Protein AF-A0A7C5SX81-F1 (afdb_monomer)

Mean predicted aligned error: 8.46 Å

Radius of gyration: 19.84 Å; Cα contacts (8 Å, |Δi|>4): 162; chains: 1; bounding box: 41×26×56 Å

Sequence (104 aa):
MGLVLCEICERKEAKYTCKFCGRNVCSAHISNGICSICELTLCERCRKYHAVGYCKICGRILCEDCLIQVSLVEYVCVDCHTKYFSKEEKLRALFPKSFKKFSK

pLDDT: mean 86.42, std 18.93, range [36.5, 98.31]

Structure (mmCIF, N/CA/C/O backbone):
data_AF-A0A7C5SX81-F1
#
_entry.id   AF-A0A7C5SX81-F1
#
loop_
_atom_site.group_PDB
_atom_site.id
_atom_site.type_symbol
_atom_site.label_atom_id
_atom_site.label_alt_id
_atom_site.label_comp_id
_atom_site.label_asym_id
_atom_site.label_entity_id
_atom_site.label_seq_id
_atom_site.pdbx_PDB_ins_code
_atom_site.Cartn_x
_atom_site.Cartn_y
_atom_site.Cartn_z
_atom_site.occupancy
_atom_site.B_iso_or_equiv
_atom_site.auth_seq_id
_atom_site.auth_comp_id
_atom_site.auth_asym_id
_atom_site.auth_atom_id
_atom_site.pdbx_PDB_model_num
ATOM 1 N N . MET A 1 1 ? 16.240 -12.331 -30.071 1.00 49.66 1 MET A N 1
ATOM 2 C CA . MET A 1 1 ? 15.559 -12.199 -28.764 1.00 49.66 1 MET A CA 1
ATOM 3 C C . MET A 1 1 ? 14.895 -10.836 -28.733 1.00 49.66 1 MET A C 1
ATOM 5 O O . MET A 1 1 ? 15.551 -9.867 -29.091 1.00 49.66 1 MET A O 1
ATOM 9 N N . GLY A 1 2 ? 13.595 -10.782 -28.435 1.00 75.06 2 GLY A N 1
ATOM 10 C CA . GLY A 1 2 ? 12.845 -9.526 -28.376 1.00 75.06 2 GLY A CA 1
ATOM 11 C C . GLY A 1 2 ? 13.244 -8.701 -27.155 1.00 75.06 2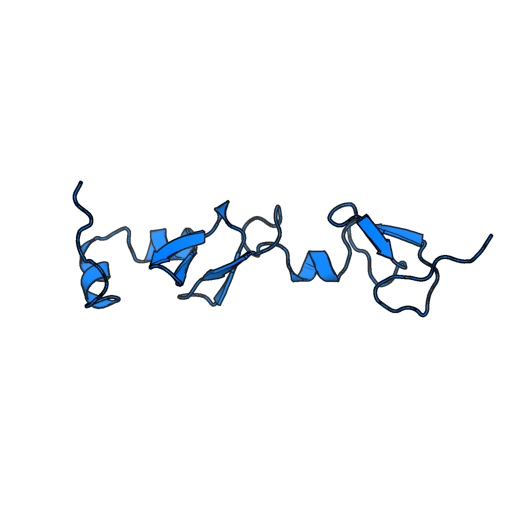 GLY A C 1
ATOM 12 O O . GLY A 1 2 ? 13.579 -9.254 -26.110 1.00 75.06 2 GLY A O 1
ATOM 13 N N . LEU A 1 3 ? 13.231 -7.385 -27.313 1.00 81.56 3 LEU A N 1
ATOM 14 C CA . LEU A 1 3 ? 13.575 -6.425 -26.272 1.00 81.56 3 LEU A CA 1
ATOM 15 C C . LEU A 1 3 ? 12.390 -6.317 -25.295 1.00 81.56 3 LEU A C 1
ATOM 17 O O . LEU A 1 3 ? 11.275 -6.020 -25.723 1.00 81.56 3 LEU A O 1
ATOM 21 N N . VAL A 1 4 ? 12.599 -6.599 -24.004 1.00 93.94 4 VAL A N 1
ATOM 22 C CA . VAL A 1 4 ? 11.532 -6.497 -22.991 1.00 93.94 4 VAL A CA 1
ATOM 23 C C . VAL A 1 4 ? 11.347 -5.027 -22.629 1.00 93.94 4 VAL A C 1
ATOM 25 O O . VAL A 1 4 ? 12.281 -4.359 -22.182 1.00 93.94 4 VAL A O 1
ATOM 28 N N . LEU A 1 5 ? 10.142 -4.504 -22.837 1.00 97.62 5 LEU A N 1
ATOM 29 C CA . LEU A 1 5 ? 9.807 -3.126 -22.492 1.00 97.62 5 LEU A CA 1
ATOM 30 C C . LEU A 1 5 ? 9.428 -3.002 -21.016 1.00 97.62 5 LEU A C 1
ATOM 32 O O . LEU A 1 5 ? 8.946 -3.938 -20.385 1.00 97.62 5 LEU A O 1
ATOM 36 N N . CYS A 1 6 ? 9.646 -1.814 -20.461 1.00 98.12 6 CYS A N 1
ATOM 37 C CA . CYS A 1 6 ? 9.221 -1.468 -19.114 1.00 98.12 6 CYS A CA 1
ATOM 38 C C . CYS A 1 6 ? 7.697 -1.556 -18.986 1.00 98.12 6 CYS A C 1
ATOM 40 O O . CYS A 1 6 ? 6.985 -0.799 -19.636 1.00 98.12 6 CYS A O 1
ATOM 42 N N . GLU A 1 7 ? 7.216 -2.358 -18.042 1.00 98.06 7 GLU A N 1
ATOM 43 C CA . GLU A 1 7 ? 5.787 -2.604 -17.784 1.00 98.06 7 GLU A CA 1
ATOM 44 C C . GLU A 1 7 ? 5.042 -1.408 -17.156 1.00 98.06 7 GLU A C 1
ATOM 46 O O . GLU A 1 7 ? 3.862 -1.506 -16.843 1.00 98.06 7 GLU A O 1
ATOM 51 N N . ILE A 1 8 ? 5.728 -0.285 -16.910 1.00 97.56 8 ILE A N 1
ATOM 52 C CA . ILE A 1 8 ? 5.119 0.944 -16.369 1.00 97.56 8 ILE A CA 1
ATOM 53 C C . ILE A 1 8 ? 4.947 2.007 -17.452 1.00 97.56 8 ILE A C 1
ATOM 55 O O . ILE A 1 8 ? 3.950 2.719 -17.452 1.00 97.56 8 ILE A O 1
ATOM 59 N N . CYS A 1 9 ? 5.922 2.167 -18.351 1.00 97.50 9 CYS A N 1
ATOM 60 C CA . CYS A 1 9 ? 5.859 3.219 -19.366 1.00 97.50 9 CYS A CA 1
ATOM 61 C C . CYS A 1 9 ? 5.817 2.727 -20.800 1.00 97.50 9 CYS A C 1
ATOM 63 O O . CYS A 1 9 ? 5.664 3.573 -21.674 1.00 97.50 9 CYS A O 1
ATOM 65 N N . GLU A 1 10 ? 6.051 1.434 -21.038 1.00 96.56 10 GLU A N 1
ATOM 66 C CA . GLU A 1 10 ? 5.959 0.763 -22.342 1.00 96.56 10 GLU A CA 1
ATOM 67 C C . GLU A 1 10 ? 6.803 1.409 -23.458 1.00 96.56 10 GLU A C 1
ATOM 69 O O . GLU A 1 10 ? 6.605 1.162 -24.640 1.00 96.56 10 GLU A O 1
ATOM 74 N N . ARG A 1 11 ? 7.774 2.255 -23.087 1.00 96.12 11 ARG A N 1
ATOM 75 C CA . ARG A 1 11 ? 8.583 3.056 -24.023 1.00 96.12 11 ARG A CA 1
ATOM 76 C C . ARG A 1 11 ? 10.073 2.760 -23.962 1.00 96.12 11 ARG A C 1
ATOM 78 O O . ARG A 1 11 ? 10.772 2.900 -24.956 1.00 96.12 11 ARG A O 1
ATOM 85 N N . LYS A 1 12 ? 10.581 2.430 -22.776 1.00 96.94 12 LYS A N 1
ATOM 86 C CA . LYS A 1 12 ? 12.009 2.191 -22.527 1.00 96.94 12 LYS A CA 1
ATOM 87 C C . LYS A 1 12 ? 12.237 0.714 -22.248 1.00 96.94 12 LYS A C 1
ATOM 89 O O . LYS A 1 12 ? 11.370 0.070 -21.663 1.00 96.94 12 LYS A O 1
ATOM 94 N N . GLU A 1 13 ? 13.422 0.224 -22.586 1.00 97.31 13 GLU A N 1
ATOM 95 C CA . GLU A 1 13 ? 13.891 -1.110 -22.204 1.00 97.31 13 GLU A CA 1
ATOM 96 C C . GLU A 1 13 ? 13.800 -1.329 -20.687 1.00 97.31 13 GLU A C 1
A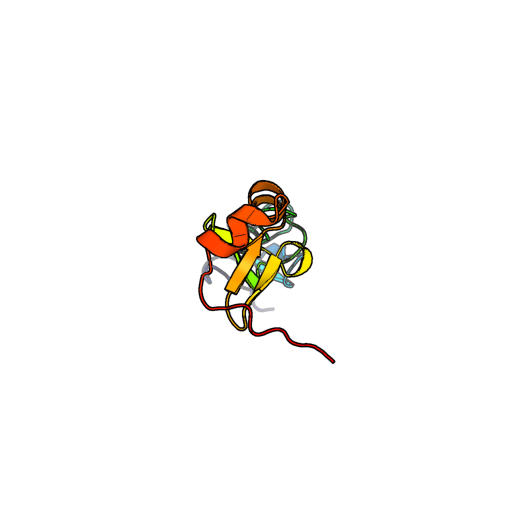TOM 98 O O . GLU A 1 13 ? 14.197 -0.462 -19.894 1.00 97.31 13 GLU A O 1
ATOM 103 N N . ALA A 1 14 ? 13.286 -2.489 -20.282 1.00 97.62 14 ALA A N 1
ATOM 104 C CA . ALA A 1 14 ? 13.339 -2.939 -18.904 1.00 97.62 14 ALA A CA 1
ATOM 105 C C . ALA A 1 14 ? 14.756 -3.412 -18.563 1.00 97.62 14 ALA A C 1
ATOM 107 O O . ALA A 1 14 ? 15.310 -4.284 -19.222 1.00 97.62 14 ALA A O 1
ATOM 108 N N . LYS A 1 15 ? 15.336 -2.833 -17.510 1.00 97.31 15 LYS A N 1
ATOM 109 C CA . LYS A 1 15 ? 16.703 -3.138 -17.052 1.00 97.31 15 LYS A CA 1
ATOM 110 C C . LYS A 1 15 ? 16.741 -3.763 -15.660 1.00 97.31 15 LYS A C 1
ATOM 112 O O . LYS A 1 15 ? 17.788 -4.232 -15.231 1.00 97.31 15 LYS A O 1
ATOM 117 N N . TYR A 1 16 ? 15.618 -3.730 -14.945 1.00 97.81 16 TYR A N 1
ATOM 118 C CA . TYR A 1 16 ? 15.513 -4.156 -13.556 1.00 97.81 16 TYR A CA 1
ATOM 119 C C . TYR A 1 16 ? 14.208 -4.904 -13.324 1.00 97.81 16 TYR A C 1
ATOM 121 O O . TYR A 1 16 ? 13.203 -4.625 -13.976 1.00 97.81 16 TYR A O 1
ATOM 129 N N . THR A 1 17 ? 14.209 -5.774 -12.321 1.00 98.19 17 THR A N 1
ATOM 130 C CA . THR A 1 17 ? 13.016 -6.465 -11.831 1.00 98.19 17 THR A CA 1
ATOM 131 C C . THR A 1 17 ? 12.710 -5.988 -10.414 1.00 98.19 17 THR A C 1
ATOM 133 O O . THR A 1 17 ? 13.592 -5.942 -9.556 1.00 98.19 17 THR A O 1
ATOM 136 N N . CYS A 1 18 ? 11.464 -5.594 -10.157 1.00 98.06 18 CYS A N 1
ATOM 137 C CA . CYS A 1 18 ? 11.029 -5.151 -8.837 1.00 98.06 18 CYS A CA 1
ATOM 138 C C . CYS A 1 18 ? 11.063 -6.317 -7.844 1.00 98.06 18 CYS A C 1
ATOM 140 O O . CYS A 1 18 ? 10.353 -7.303 -8.028 1.00 98.06 18 CYS A O 1
ATOM 142 N N . LYS A 1 19 ? 11.796 -6.168 -6.737 1.00 96.25 19 LYS A N 1
ATOM 143 C CA . LYS A 1 19 ? 11.900 -7.205 -5.696 1.00 96.25 19 LYS A CA 1
ATOM 144 C C . LYS A 1 19 ? 10.595 -7.453 -4.929 1.00 96.25 19 LYS A C 1
ATOM 146 O O . LYS A 1 19 ? 10.502 -8.419 -4.187 1.00 96.25 19 LYS A O 1
ATOM 151 N N . PHE A 1 20 ? 9.619 -6.552 -5.070 1.00 94.69 20 PHE A N 1
ATOM 152 C CA . PHE A 1 20 ? 8.357 -6.595 -4.335 1.00 94.69 20 PHE A CA 1
ATOM 153 C C . PHE A 1 20 ? 7.222 -7.249 -5.136 1.00 94.69 20 PHE A C 1
ATOM 155 O O . PHE A 1 20 ? 6.488 -8.071 -4.603 1.00 94.69 20 PHE A O 1
ATOM 162 N N . CYS A 1 21 ? 7.060 -6.884 -6.414 1.00 96.12 21 CYS A N 1
ATOM 163 C CA . CYS A 1 21 ? 5.970 -7.391 -7.262 1.00 96.12 21 CYS A CA 1
ATOM 164 C C . CYS A 1 21 ? 6.431 -8.149 -8.512 1.00 96.12 21 CYS A C 1
ATOM 166 O O . CYS A 1 21 ? 5.586 -8.610 -9.269 1.00 96.12 21 CYS A O 1
ATOM 168 N N . GLY A 1 22 ? 7.737 -8.230 -8.777 1.00 97.06 22 GLY A N 1
ATOM 169 C CA . GLY A 1 22 ? 8.277 -8.933 -9.941 1.00 97.06 22 GLY A CA 1
ATOM 170 C C . GLY A 1 22 ? 8.200 -8.176 -11.270 1.00 97.06 22 GLY A C 1
ATOM 171 O O . GLY A 1 22 ? 8.658 -8.707 -12.274 1.00 97.06 22 GLY A O 1
ATOM 172 N N . ARG A 1 23 ? 7.670 -6.943 -11.305 1.00 97.25 23 ARG A N 1
ATOM 173 C CA . ARG A 1 23 ? 7.570 -6.168 -12.555 1.00 97.25 23 ARG A CA 1
ATOM 174 C C . ARG A 1 23 ? 8.926 -5.869 -13.194 1.00 97.25 23 ARG A C 1
ATOM 176 O O . ARG A 1 23 ? 9.854 -5.469 -12.485 1.00 97.25 23 ARG A O 1
ATOM 183 N N . ASN A 1 24 ? 8.998 -5.940 -14.520 1.00 98.12 24 ASN A N 1
ATOM 184 C CA . ASN A 1 24 ? 10.161 -5.541 -15.315 1.00 98.12 24 ASN A CA 1
ATOM 185 C C . ASN A 1 24 ? 10.092 -4.046 -15.652 1.00 98.12 24 ASN A C 1
ATOM 187 O O . ASN A 1 24 ? 9.163 -3.570 -16.304 1.00 98.12 24 ASN A O 1
ATOM 191 N N . VAL A 1 25 ? 11.073 -3.267 -15.198 1.00 98.19 25 VAL A N 1
ATOM 192 C CA . VAL A 1 25 ? 11.025 -1.801 -15.249 1.00 98.19 25 VAL A CA 1
ATOM 193 C C . VAL A 1 25 ? 12.328 -1.174 -15.743 1.00 98.19 25 VAL A C 1
ATOM 195 O O . VAL A 1 25 ? 13.421 -1.725 -15.603 1.00 98.19 25 VAL A O 1
ATOM 198 N N . CYS A 1 26 ? 12.216 0.009 -16.349 1.00 98.00 26 CYS A N 1
ATOM 199 C CA . CYS A 1 26 ? 1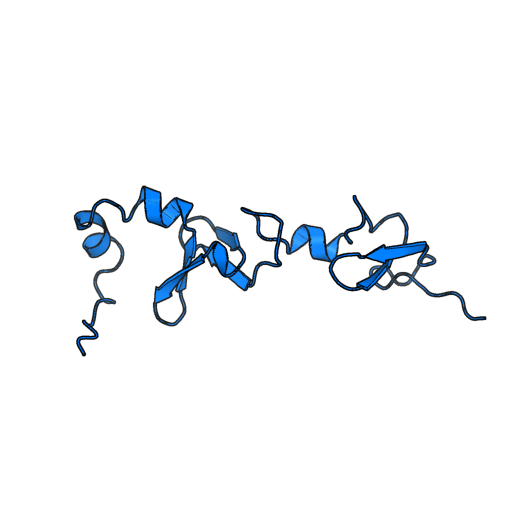3.372 0.823 -16.718 1.00 98.00 26 CYS A CA 1
ATOM 200 C C . CYS A 1 26 ? 13.928 1.581 -15.501 1.00 98.00 26 CYS A C 1
ATOM 202 O O . CYS A 1 26 ? 13.260 1.713 -14.474 1.00 98.00 26 CYS A O 1
ATOM 204 N N . SER A 1 27 ? 15.131 2.146 -15.640 1.00 97.44 27 SER A N 1
ATOM 205 C CA . SER A 1 27 ? 15.826 2.897 -14.577 1.00 97.44 27 SER A CA 1
ATOM 206 C C . SER A 1 27 ? 15.029 4.067 -13.991 1.00 97.44 27 SER A C 1
ATOM 208 O O . SER A 1 27 ? 15.263 4.447 -12.854 1.00 97.44 27 SER A O 1
ATOM 210 N N . ALA A 1 28 ? 14.086 4.638 -14.745 1.00 97.88 28 ALA A N 1
ATOM 211 C CA . ALA A 1 28 ? 13.275 5.764 -14.285 1.00 97.88 28 ALA A CA 1
ATOM 212 C C . ALA A 1 28 ? 12.149 5.363 -13.315 1.00 97.88 28 ALA A C 1
ATOM 214 O O . ALA A 1 28 ? 11.623 6.223 -12.618 1.00 97.88 28 ALA A O 1
ATOM 215 N N . HIS A 1 29 ? 11.759 4.084 -13.276 1.00 98.31 29 HIS A N 1
ATOM 216 C CA . HIS A 1 29 ? 10.640 3.605 -12.456 1.00 98.31 29 HIS A CA 1
ATOM 217 C C . HIS A 1 29 ? 11.073 2.624 -11.367 1.00 98.31 29 HIS A C 1
ATOM 219 O O . HIS A 1 29 ? 10.242 1.864 -10.872 1.00 98.31 29 HIS A O 1
ATOM 225 N N . ILE A 1 30 ? 12.355 2.621 -10.999 1.00 97.88 30 ILE A N 1
ATOM 226 C CA . ILE A 1 30 ? 12.894 1.800 -9.917 1.00 97.88 30 ILE A CA 1
ATOM 227 C C . ILE A 1 30 ? 13.645 2.688 -8.923 1.00 97.88 30 ILE A C 1
ATOM 229 O O . ILE A 1 30 ? 14.414 3.561 -9.312 1.00 97.88 30 ILE A O 1
ATOM 233 N N . SER A 1 31 ? 13.433 2.448 -7.634 1.00 96.75 31 SER A N 1
ATOM 234 C CA . SER A 1 31 ? 14.200 3.049 -6.545 1.00 96.75 31 SER A CA 1
ATOM 235 C C . SER A 1 31 ? 14.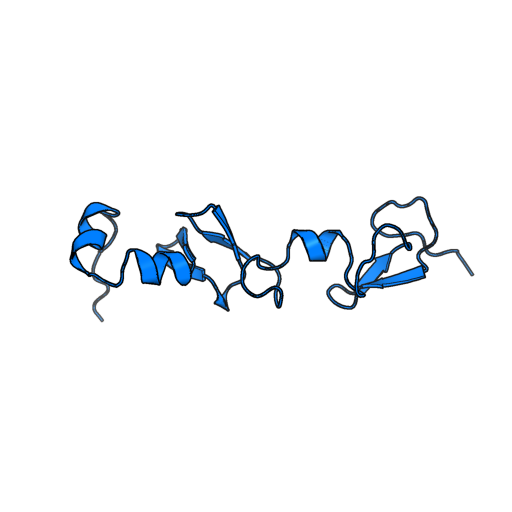413 1.998 -5.462 1.00 96.75 31 SER A C 1
ATOM 237 O O . SER A 1 31 ? 13.481 1.290 -5.094 1.00 96.75 31 SER A O 1
ATOM 239 N N . ASN A 1 32 ? 15.649 1.822 -4.986 1.00 94.75 32 ASN A N 1
ATOM 240 C CA . ASN A 1 32 ? 15.994 0.830 -3.952 1.00 94.75 32 ASN A CA 1
ATOM 241 C C . ASN A 1 32 ? 15.506 -0.612 -4.248 1.00 94.75 32 ASN A C 1
ATOM 243 O O . ASN A 1 32 ? 15.179 -1.389 -3.340 1.00 94.75 32 ASN A O 1
ATOM 247 N N . GLY A 1 33 ? 15.451 -0.981 -5.533 1.00 95.62 33 GLY A N 1
ATOM 248 C CA . GLY A 1 33 ? 14.966 -2.283 -6.008 1.00 95.62 33 GLY A CA 1
ATOM 249 C C . GLY A 1 33 ? 13.442 -2.458 -5.970 1.00 95.62 33 GLY A C 1
ATOM 250 O O . GLY A 1 33 ? 12.957 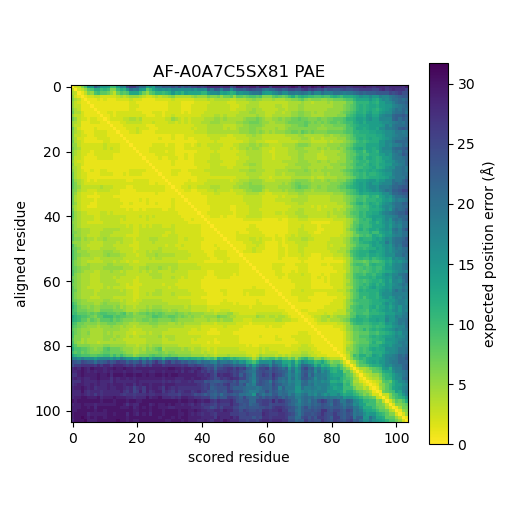-3.567 -6.182 1.00 95.62 33 GLY A O 1
ATOM 251 N N . ILE A 1 34 ? 12.682 -1.392 -5.712 1.00 97.44 34 ILE A N 1
ATOM 252 C CA . ILE A 1 34 ? 11.217 -1.372 -5.695 1.00 97.44 34 ILE A CA 1
ATOM 253 C C . ILE A 1 34 ? 10.728 -0.454 -6.819 1.00 97.44 34 ILE A C 1
ATOM 255 O O . ILE A 1 34 ? 11.307 0.602 -7.075 1.00 97.44 34 ILE A O 1
ATOM 259 N N . CYS A 1 35 ? 9.691 -0.872 -7.545 1.00 98.19 35 CYS A N 1
ATOM 260 C CA . CYS A 1 35 ? 9.139 -0.049 -8.613 1.00 98.19 35 CYS A CA 1
ATOM 261 C C . CYS A 1 35 ? 8.293 1.104 -8.065 1.00 98.19 35 CYS A C 1
ATOM 263 O O . CYS A 1 35 ? 7.719 1.000 -6.981 1.00 98.19 35 CYS A O 1
ATOM 265 N N . SER A 1 36 ? 8.155 2.175 -8.848 1.00 97.81 36 SER A N 1
ATOM 266 C CA . SER A 1 36 ? 7.391 3.367 -8.454 1.00 97.81 36 SER A CA 1
ATOM 267 C C . SER A 1 36 ? 5.943 3.061 -8.043 1.00 97.81 36 SER A C 1
ATOM 269 O O . SER A 1 36 ? 5.418 3.711 -7.148 1.00 97.81 36 SER A O 1
ATOM 271 N N . ILE A 1 37 ? 5.304 2.044 -8.632 1.00 97.38 37 ILE A N 1
ATOM 272 C CA . ILE A 1 37 ? 3.940 1.628 -8.262 1.00 97.38 37 ILE A CA 1
ATOM 273 C C . ILE A 1 37 ? 3.894 0.995 -6.867 1.00 97.38 37 ILE A C 1
ATOM 275 O O . ILE A 1 37 ? 3.036 1.347 -6.059 1.00 97.38 37 ILE A O 1
ATOM 279 N N . CYS A 1 38 ? 4.817 0.078 -6.563 1.00 97.06 38 CYS A N 1
ATOM 280 C CA . CYS A 1 38 ? 4.917 -0.503 -5.223 1.00 97.06 38 CYS A CA 1
ATOM 281 C C . CYS A 1 38 ? 5.237 0.586 -4.196 1.00 97.06 38 CYS A C 1
ATOM 283 O O . CYS A 1 38 ? 4.556 0.684 -3.187 1.00 97.06 38 CYS A O 1
ATOM 285 N N . GLU A 1 39 ? 6.198 1.464 -4.486 1.00 96.38 39 GLU A N 1
ATOM 286 C CA . GLU A 1 39 ? 6.564 2.589 -3.616 1.00 96.38 39 GLU A CA 1
ATOM 287 C C . GLU A 1 39 ? 5.363 3.454 -3.195 1.00 96.38 39 GLU A C 1
ATOM 289 O O . GLU A 1 39 ? 5.264 3.822 -2.022 1.00 96.38 39 GLU A O 1
ATOM 294 N N . LEU A 1 40 ? 4.439 3.728 -4.125 1.00 95.06 40 LEU A N 1
ATOM 295 C CA . LEU A 1 40 ? 3.217 4.508 -3.889 1.00 95.06 40 LEU A CA 1
ATOM 296 C C . LEU A 1 40 ? 2.125 3.749 -3.126 1.00 95.06 40 LEU A C 1
ATOM 298 O O . LEU A 1 40 ? 1.232 4.372 -2.564 1.00 95.06 40 LEU A O 1
ATOM 302 N N . THR A 1 41 ? 2.163 2.418 -3.134 1.00 96.06 41 THR A N 1
ATOM 303 C CA . THR A 1 41 ? 1.114 1.563 -2.554 1.00 96.06 41 THR A CA 1
ATOM 304 C C . THR A 1 41 ? 1.562 0.848 -1.283 1.00 96.06 41 THR A C 1
ATOM 306 O O . THR A 1 41 ? 0.766 0.151 -0.659 1.00 96.06 41 THR A O 1
ATOM 309 N N . LEU A 1 42 ? 2.821 1.005 -0.867 1.00 96.56 42 LEU A N 1
ATOM 310 C CA . LEU A 1 42 ? 3.320 0.493 0.405 1.00 96.56 42 LEU A CA 1
ATOM 311 C C . LEU A 1 42 ? 2.618 1.169 1.587 1.00 96.56 42 LEU A C 1
ATOM 313 O O . LEU A 1 42 ? 2.373 2.372 1.585 1.00 96.56 42 LEU A O 1
ATOM 317 N N . CYS A 1 43 ? 2.385 0.389 2.642 1.00 97.88 43 CYS A N 1
ATOM 318 C CA . CYS A 1 43 ? 1.888 0.866 3.925 1.00 97.88 43 CYS A CA 1
ATOM 319 C C . CYS A 1 43 ? 2.697 2.074 4.404 1.00 97.88 43 CYS A C 1
ATOM 321 O O . CYS A 1 43 ? 3.901 1.961 4.656 1.00 97.88 43 CYS A O 1
ATOM 323 N N . GLU A 1 44 ? 2.024 3.207 4.600 1.00 97.69 44 GLU A N 1
ATOM 324 C CA . GLU A 1 44 ? 2.667 4.463 5.000 1.00 97.69 44 GLU A CA 1
ATOM 325 C C . GLU A 1 44 ? 3.304 4.394 6.395 1.00 97.69 44 GLU A C 1
ATOM 327 O O . GLU A 1 44 ? 4.147 5.218 6.735 1.00 97.69 44 GLU A O 1
ATOM 332 N N . ARG A 1 45 ? 2.917 3.406 7.214 1.00 97.00 45 ARG A N 1
ATOM 333 C CA . ARG A 1 45 ? 3.457 3.213 8.565 1.00 97.00 45 ARG A CA 1
ATOM 334 C C . ARG A 1 45 ? 4.677 2.299 8.594 1.00 97.00 45 ARG A C 1
ATOM 336 O O . ARG A 1 45 ? 5.696 2.675 9.159 1.00 97.00 45 ARG A O 1
ATOM 343 N N . CYS A 1 46 ? 4.572 1.082 8.060 1.00 97.00 46 CYS A N 1
ATOM 344 C CA . CYS A 1 46 ? 5.632 0.078 8.209 1.00 97.00 46 CYS A CA 1
ATOM 345 C C . CYS A 1 46 ? 6.498 -0.099 6.962 1.00 97.00 46 CYS A C 1
ATOM 347 O O . CYS A 1 46 ? 7.594 -0.636 7.082 1.00 97.00 46 CYS A O 1
ATOM 349 N N . ARG A 1 47 ? 6.014 0.305 5.777 1.00 95.00 47 ARG A N 1
ATOM 350 C CA . ARG A 1 47 ? 6.696 0.147 4.480 1.00 95.00 47 ARG A CA 1
ATOM 351 C C . ARG A 1 47 ? 7.079 -1.304 4.119 1.00 95.00 47 ARG A C 1
ATOM 353 O O . ARG A 1 47 ? 7.845 -1.511 3.185 1.00 95.00 47 ARG A O 1
ATOM 360 N N . LYS A 1 48 ? 6.543 -2.307 4.833 1.00 94.81 48 LYS A N 1
ATOM 361 C CA . LYS A 1 48 ? 6.827 -3.745 4.632 1.00 94.81 48 LYS A CA 1
ATOM 362 C C . LYS A 1 48 ? 5.853 -4.439 3.681 1.00 94.81 48 LYS A C 1
ATOM 364 O O . LYS A 1 48 ? 6.255 -5.346 2.966 1.00 94.81 48 LYS A O 1
ATOM 369 N N . TYR A 1 49 ? 4.591 -4.017 3.680 1.00 96.50 49 TYR A N 1
ATOM 370 C CA . TYR A 1 49 ? 3.504 -4.631 2.912 1.00 96.50 49 TYR A CA 1
ATOM 371 C C . TYR A 1 49 ? 2.756 -3.578 2.096 1.00 96.50 49 TYR A C 1
ATOM 373 O O . TYR A 1 49 ? 2.784 -2.397 2.454 1.00 96.50 49 TYR A O 1
ATOM 381 N N . HIS A 1 50 ? 2.059 -3.994 1.035 1.00 96.25 50 HIS A N 1
ATOM 382 C CA . HIS A 1 50 ? 1.107 -3.116 0.354 1.00 96.25 50 HIS A CA 1
ATOM 383 C C . HIS A 1 50 ? -0.042 -2.735 1.292 1.00 96.25 50 HIS A C 1
ATOM 385 O O . HIS A 1 50 ? -0.436 -3.499 2.177 1.00 96.25 50 HIS A O 1
ATOM 391 N N . ALA A 1 51 ? -0.572 -1.536 1.096 1.00 97.50 51 ALA A N 1
ATOM 392 C CA . ALA A 1 51 ? -1.781 -1.105 1.753 1.00 97.50 51 ALA A CA 1
ATOM 393 C C . ALA A 1 51 ? -2.999 -1.862 1.208 1.00 97.50 51 ALA A C 1
ATOM 395 O O . ALA A 1 51 ? -3.111 -2.095 0.007 1.00 97.50 51 ALA A O 1
ATOM 396 N N . VAL A 1 52 ? -3.913 -2.219 2.109 1.00 96.69 52 VAL A N 1
ATOM 397 C CA . VAL A 1 52 ? -5.176 -2.916 1.798 1.00 96.69 52 VAL A CA 1
ATOM 398 C C . VAL A 1 52 ? -6.401 -2.060 2.120 1.00 96.69 52 VAL A C 1
ATOM 400 O O . VAL A 1 52 ? -7.507 -2.360 1.686 1.00 96.69 52 VAL A O 1
ATOM 403 N N . GLY A 1 53 ? -6.207 -0.971 2.864 1.00 96.38 53 GLY A N 1
ATOM 404 C CA . GLY A 1 53 ? -7.254 -0.030 3.231 1.00 96.38 53 GLY A CA 1
ATOM 405 C C . GLY A 1 53 ? -6.667 1.276 3.749 1.00 96.38 53 GLY A C 1
ATOM 406 O O . GLY A 1 53 ? -5.453 1.491 3.714 1.00 96.38 53 GLY A O 1
ATOM 407 N N . TYR A 1 54 ? -7.536 2.147 4.252 1.00 97.81 54 TYR A N 1
ATOM 408 C CA . TYR A 1 54 ? -7.156 3.445 4.796 1.00 97.81 54 TYR A CA 1
ATOM 409 C C . TYR A 1 54 ? -7.714 3.640 6.205 1.00 97.81 54 TYR A C 1
ATOM 411 O O . TYR A 1 54 ? -8.754 3.096 6.577 1.00 97.81 54 TYR A O 1
ATOM 419 N N . CYS A 1 55 ? -7.021 4.441 7.010 1.00 97.19 55 CYS A N 1
ATOM 420 C CA . CYS A 1 55 ? -7.536 4.850 8.311 1.00 97.19 55 CYS A CA 1
ATOM 421 C C . CYS A 1 55 ? -8.642 5.893 8.133 1.00 97.19 55 CYS A C 1
ATOM 423 O O . CYS A 1 55 ? -8.375 6.990 7.645 1.00 97.19 55 CYS A O 1
ATOM 425 N N . LYS A 1 56 ? -9.853 5.629 8.631 1.00 96.31 56 LYS A N 1
ATOM 426 C CA . LYS A 1 56 ? -10.966 6.591 8.541 1.00 96.31 56 LYS A CA 1
ATOM 427 C C . LYS A 1 56 ? -10.756 7.895 9.326 1.00 96.31 56 LYS A C 1
ATOM 429 O O . LYS A 1 56 ? -11.528 8.831 9.165 1.00 96.31 56 LYS A O 1
ATOM 434 N N . ILE A 1 57 ? -9.745 7.946 10.201 1.00 95.75 57 ILE A N 1
ATOM 435 C CA . ILE A 1 57 ? -9.420 9.125 11.020 1.00 95.75 57 ILE A CA 1
ATOM 436 C C . ILE A 1 57 ? -8.351 9.997 10.352 1.00 95.75 57 ILE A C 1
ATOM 438 O O . ILE A 1 57 ? -8.507 11.210 10.313 1.00 95.75 57 ILE A O 1
ATOM 442 N N . CYS A 1 58 ? -7.252 9.408 9.865 1.00 97.12 58 CYS A N 1
ATOM 443 C CA . CYS A 1 58 ? -6.112 10.171 9.334 1.00 97.12 58 CYS A CA 1
ATOM 444 C C . CYS A 1 58 ? -5.869 10.004 7.830 1.00 97.12 58 CYS A C 1
ATOM 446 O O . CYS A 1 58 ? -4.956 10.632 7.307 1.00 97.12 58 CYS A O 1
ATOM 448 N N . GLY A 1 59 ? -6.631 9.155 7.140 1.00 97.31 59 GLY A N 1
ATOM 449 C CA . GLY A 1 59 ? -6.562 8.973 5.688 1.00 97.31 59 GLY A CA 1
ATOM 450 C C . GLY A 1 59 ? -5.393 8.130 5.168 1.00 97.31 59 GLY A C 1
ATOM 451 O O . GLY A 1 59 ? -5.459 7.695 4.025 1.00 97.31 59 GLY A O 1
ATOM 452 N N . ARG A 1 60 ? -4.363 7.849 5.983 1.00 97.75 60 ARG A N 1
ATOM 453 C CA . ARG A 1 60 ? -3.191 7.056 5.558 1.00 97.75 60 ARG A CA 1
ATOM 454 C C . ARG A 1 60 ? -3.590 5.689 5.007 1.00 97.75 60 ARG A C 1
ATOM 456 O O . ARG A 1 60 ? -4.400 5.003 5.646 1.00 97.75 60 ARG A O 1
ATOM 463 N N . ILE A 1 61 ? -2.955 5.265 3.911 1.00 97.88 61 ILE A N 1
ATOM 464 C CA . ILE A 1 61 ? -3.088 3.901 3.378 1.00 97.88 61 ILE A CA 1
ATOM 465 C C . ILE A 1 61 ? -2.155 2.940 4.123 1.00 97.88 61 ILE A C 1
ATOM 467 O O . ILE A 1 61 ? -0.979 3.222 4.376 1.00 97.88 61 ILE A O 1
ATOM 471 N N . LEU A 1 62 ? -2.690 1.805 4.562 1.00 98.31 62 LEU A N 1
ATOM 472 C CA . LEU A 1 62 ? -2.028 0.933 5.529 1.00 98.31 62 LEU A CA 1
ATOM 473 C C . LEU A 1 62 ? -2.278 -0.542 5.212 1.00 98.31 62 LEU A C 1
ATOM 475 O O . LEU A 1 62 ? -3.293 -0.908 4.619 1.00 98.31 62 LEU A O 1
ATOM 479 N N . CYS A 1 63 ? -1.323 -1.390 5.590 1.00 98.12 63 CYS A N 1
ATOM 480 C CA . CYS A 1 63 ? -1.459 -2.841 5.492 1.00 98.12 63 CYS A CA 1
ATOM 481 C C . CYS A 1 63 ? -2.360 -3.394 6.600 1.00 98.12 63 CYS A C 1
ATOM 483 O O . CYS A 1 63 ? -2.646 -2.701 7.578 1.00 98.12 63 CYS A O 1
ATOM 485 N N . GLU A 1 64 ? -2.721 -4.667 6.470 1.00 96.62 64 GLU A N 1
ATOM 486 C CA . GLU A 1 64 ? -3.547 -5.401 7.431 1.00 96.62 64 GLU A CA 1
ATOM 487 C C . GLU A 1 64 ? -2.983 -5.320 8.860 1.00 96.62 64 GLU A C 1
ATOM 489 O O . GLU A 1 64 ? -3.679 -4.856 9.756 1.00 96.62 64 GLU A O 1
ATOM 494 N N . ASP A 1 65 ? -1.682 -5.569 9.054 1.00 97.56 65 ASP A N 1
ATOM 495 C CA . ASP A 1 65 ? -1.018 -5.485 10.371 1.00 97.56 65 ASP A CA 1
ATOM 496 C C . ASP A 1 65 ? -1.069 -4.100 11.044 1.00 97.56 65 ASP A C 1
ATOM 498 O O . ASP A 1 65 ? -0.808 -3.960 12.240 1.00 97.56 65 ASP A O 1
ATOM 502 N N . CYS A 1 66 ? -1.301 -3.035 10.273 1.00 97.94 66 CYS A N 1
ATOM 503 C CA . CYS A 1 66 ? -1.317 -1.661 10.777 1.00 97.94 66 CYS A CA 1
ATOM 504 C C . CYS A 1 66 ? -2.734 -1.087 10.903 1.00 97.94 66 CYS A C 1
ATOM 506 O O . CYS A 1 66 ? -2.881 0.055 11.363 1.00 97.94 66 CYS A O 1
ATOM 508 N N . LEU A 1 67 ? -3.753 -1.851 10.506 1.00 96.81 67 LEU A N 1
ATOM 509 C CA . LEU A 1 67 ? -5.160 -1.486 10.562 1.00 96.81 67 LEU A CA 1
ATOM 510 C C . LEU A 1 67 ? -5.891 -2.322 11.612 1.00 96.81 67 LEU A C 1
ATOM 512 O O . LEU A 1 67 ? -5.675 -3.515 11.760 1.00 96.81 67 LEU A O 1
ATOM 516 N N . ILE A 1 68 ? -6.803 -1.674 12.324 1.00 95.19 68 ILE A N 1
ATOM 517 C CA . ILE A 1 68 ? -7.764 -2.305 13.221 1.00 95.19 68 ILE A CA 1
ATOM 518 C C . ILE A 1 68 ? -9.134 -2.106 12.591 1.00 95.19 68 ILE A C 1
A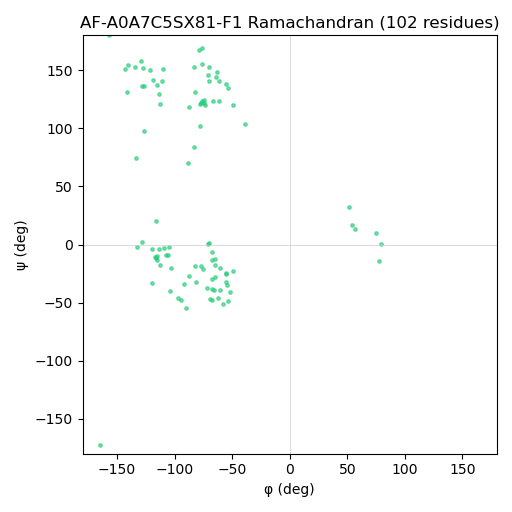TOM 520 O O . ILE A 1 68 ? -9.557 -0.970 12.358 1.00 95.19 68 ILE A O 1
ATOM 524 N N . GLN A 1 69 ? -9.824 -3.204 12.301 1.00 93.25 69 GLN A N 1
ATOM 525 C CA . GLN A 1 69 ? -11.192 -3.156 11.807 1.00 93.25 69 GLN A CA 1
ATOM 526 C C . GLN A 1 69 ? -12.136 -2.773 12.953 1.00 93.25 69 GLN A C 1
ATOM 528 O O . GLN A 1 69 ? -12.202 -3.463 13.967 1.00 93.25 69 GLN A O 1
ATOM 533 N N . VAL A 1 70 ? -12.856 -1.659 12.809 1.00 89.88 70 VAL A N 1
ATOM 534 C CA . VAL A 1 70 ? -13.764 -1.129 13.849 1.00 89.88 70 VAL A CA 1
ATOM 535 C C . VAL A 1 70 ? -15.244 -1.307 13.499 1.00 89.88 70 VAL A C 1
ATOM 537 O O . VAL A 1 70 ? -16.114 -1.063 14.333 1.00 89.88 70 VAL A O 1
ATOM 540 N N . SER A 1 71 ? -15.543 -1.722 12.268 1.00 89.12 71 SER A N 1
ATOM 541 C CA . SER A 1 71 ? -16.874 -2.132 11.810 1.00 89.12 71 SER A CA 1
ATOM 542 C C . SER A 1 71 ? -16.746 -3.050 10.589 1.00 89.12 71 SER A C 1
ATOM 544 O O . SER A 1 71 ? -15.641 -3.307 10.120 1.00 89.12 71 SER A O 1
ATOM 546 N N . LEU A 1 72 ? -17.863 -3.528 10.030 1.00 89.81 72 LEU A N 1
ATOM 547 C CA . LEU A 1 72 ? -17.850 -4.416 8.856 1.00 89.81 72 LEU A CA 1
ATOM 548 C C . LEU A 1 72 ? -17.095 -3.843 7.644 1.00 89.81 72 LEU A C 1
ATOM 550 O O . LEU A 1 72 ? -16.624 -4.619 6.821 1.00 89.81 72 LEU A O 1
ATOM 554 N N . VAL A 1 73 ? -16.968 -2.516 7.536 1.00 91.19 73 VAL A N 1
ATOM 555 C CA . VAL A 1 73 ? -16.373 -1.846 6.364 1.00 91.19 73 VAL A CA 1
ATOM 556 C C . VAL A 1 73 ? -15.344 -0.766 6.710 1.00 91.19 73 VAL A C 1
ATOM 558 O O . VAL A 1 73 ? -14.778 -0.159 5.807 1.00 91.19 73 VAL A O 1
ATOM 561 N N . GLU A 1 74 ? -15.094 -0.485 7.993 1.00 92.50 74 GLU A N 1
ATOM 562 C CA . GLU A 1 74 ? -14.226 0.624 8.396 1.00 92.50 74 GLU A CA 1
ATOM 563 C C . GLU A 1 74 ? -12.998 0.171 9.184 1.00 92.50 74 GLU A C 1
ATOM 565 O O . GLU A 1 74 ? -13.085 -0.652 10.100 1.00 92.50 74 GLU A O 1
ATOM 570 N N . TYR A 1 75 ? -11.875 0.835 8.907 1.00 95.81 75 TYR A N 1
ATOM 571 C CA . TYR A 1 75 ? -10.600 0.612 9.577 1.00 95.81 75 TYR A CA 1
ATOM 572 C C . TYR A 1 75 ? -10.076 1.881 10.255 1.00 95.81 75 TYR A C 1
ATOM 574 O O . TYR A 1 75 ? -10.296 3.011 9.808 1.00 95.81 75 TYR A O 1
ATOM 582 N N . VAL A 1 76 ? -9.337 1.691 11.345 1.00 96.56 76 VAL A N 1
ATOM 583 C CA . VAL A 1 76 ? -8.588 2.730 12.060 1.00 96.56 76 VAL A CA 1
ATOM 584 C C . VAL A 1 76 ? -7.154 2.245 12.236 1.00 96.56 76 VAL A C 1
ATOM 586 O O . VAL A 1 76 ? -6.929 1.093 12.582 1.00 96.56 76 VAL A O 1
ATOM 589 N N . CYS A 1 77 ? -6.161 3.104 12.007 1.00 97.62 77 CYS A N 1
ATOM 590 C CA . CYS A 1 77 ? -4.772 2.715 12.227 1.00 97.62 77 CYS A CA 1
ATOM 591 C C . CYS A 1 77 ? -4.452 2.560 13.711 1.00 97.62 77 CYS A C 1
ATOM 593 O O . CYS A 1 77 ? -5.022 3.256 14.554 1.00 97.62 77 CYS A O 1
ATOM 595 N N . VAL A 1 78 ? -3.477 1.710 14.024 1.00 94.75 78 VAL A N 1
ATOM 596 C CA . VAL A 1 78 ? -3.033 1.473 15.407 1.00 94.75 78 VAL A CA 1
ATOM 597 C C . VAL A 1 78 ? -2.642 2.764 16.143 1.00 94.75 78 VAL A C 1
ATOM 599 O O . VAL A 1 78 ? -2.937 2.904 17.329 1.00 94.75 78 VAL A O 1
ATOM 602 N N . ASP A 1 79 ? -2.065 3.750 15.445 1.00 95.31 79 ASP A N 1
ATOM 603 C CA . ASP A 1 79 ? -1.666 5.033 16.039 1.00 95.31 79 ASP A CA 1
ATOM 604 C C . ASP A 1 79 ? -2.898 5.854 16.474 1.00 95.31 79 ASP A C 1
ATOM 606 O O . ASP A 1 79 ? -2.971 6.348 17.600 1.00 95.31 79 ASP A O 1
ATOM 610 N N . CYS A 1 80 ? -3.902 5.982 15.596 1.00 94.62 80 CYS A N 1
ATOM 611 C CA . CYS A 1 80 ? -5.153 6.680 15.900 1.00 94.62 80 CYS A CA 1
ATOM 612 C C . CYS A 1 80 ? -5.974 5.922 16.944 1.00 94.62 80 CYS A C 1
ATOM 614 O O . CYS A 1 80 ? -6.548 6.547 17.834 1.00 94.62 80 CYS A O 1
ATOM 616 N N . HIS A 1 81 ? -5.997 4.591 16.875 1.00 90.88 81 HIS A N 1
ATOM 617 C CA . HIS A 1 81 ? -6.640 3.767 17.889 1.00 90.88 81 HIS A CA 1
ATOM 618 C C . HIS A 1 81 ? -6.024 4.042 19.268 1.00 90.88 81 HIS A C 1
ATOM 620 O O . HIS A 1 81 ? -6.718 4.434 20.202 1.00 90.88 81 HIS A O 1
ATOM 626 N N . THR A 1 82 ? -4.697 3.977 19.371 1.00 90.19 82 THR A N 1
ATOM 627 C CA . THR A 1 82 ? -3.970 4.249 20.620 1.00 90.19 82 THR A CA 1
ATOM 628 C C . THR A 1 82 ? -4.218 5.669 21.125 1.00 90.19 82 THR A C 1
ATOM 630 O O . THR A 1 82 ? -4.399 5.875 22.321 1.00 90.19 82 THR A O 1
ATOM 633 N N . LYS A 1 83 ? -4.285 6.657 20.229 1.00 89.25 83 LYS A N 1
ATOM 634 C CA . LYS A 1 83 ? -4.487 8.064 20.592 1.00 89.25 83 LYS A CA 1
ATOM 635 C C . LYS A 1 83 ? -5.907 8.385 21.073 1.00 89.25 83 LYS A C 1
ATOM 637 O O . LYS A 1 83 ? -6.066 9.225 21.956 1.00 89.25 83 LYS A O 1
ATOM 642 N N . TYR A 1 84 ? -6.932 7.770 20.481 1.00 83.31 84 TYR A N 1
ATOM 643 C CA . TYR A 1 84 ? -8.330 8.173 20.692 1.00 83.31 84 TYR A CA 1
ATOM 644 C C . TYR A 1 84 ? -9.187 7.144 21.447 1.00 83.31 84 TYR A C 1
ATOM 646 O O . TYR A 1 84 ? -10.226 7.526 21.979 1.00 83.31 84 TYR A O 1
ATOM 654 N N . PHE A 1 85 ? -8.759 5.878 21.530 1.00 70.94 85 PHE A N 1
ATOM 655 C CA . PHE A 1 85 ? -9.564 4.755 22.037 1.00 70.94 85 PHE A CA 1
ATOM 656 C C . PHE A 1 85 ? -9.003 4.138 23.327 1.00 70.94 85 PHE A C 1
ATOM 658 O O . PHE A 1 85 ? -9.702 3.385 23.992 1.00 70.94 85 PHE A O 1
ATOM 665 N N . SER A 1 86 ? -7.790 4.513 23.748 1.00 61.22 86 SER A N 1
ATOM 666 C CA . SER A 1 86 ? -7.187 4.098 25.031 1.00 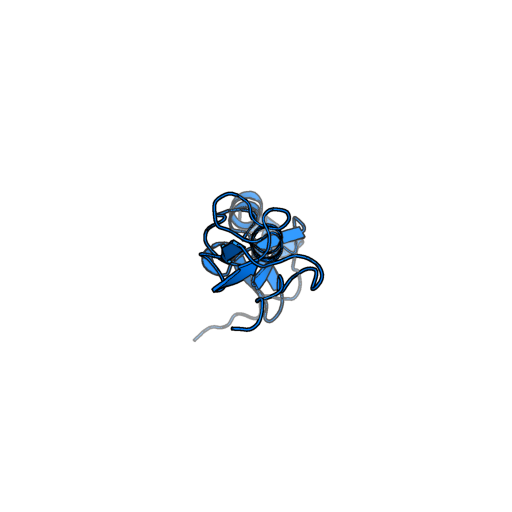61.22 86 SER A CA 1
ATOM 667 C C . SER A 1 86 ? -7.845 4.725 26.276 1.00 61.22 86 SER A C 1
ATOM 669 O O . SER A 1 86 ? -7.430 4.455 27.399 1.00 61.22 86 SER A O 1
ATOM 671 N N . LYS A 1 87 ? -8.888 5.547 26.094 1.00 54.69 87 LYS A N 1
ATOM 672 C CA . LYS A 1 87 ? -9.784 6.039 27.149 1.00 54.69 87 LYS A CA 1
ATOM 673 C C . LYS A 1 87 ? -11.217 5.710 26.724 1.00 54.69 87 LYS A C 1
ATOM 675 O O . LYS A 1 87 ? -11.783 6.431 25.900 1.00 54.69 87 LYS A O 1
ATOM 680 N N . GLU A 1 88 ? -11.768 4.608 27.236 1.00 50.41 88 GLU A N 1
ATOM 681 C CA . GLU A 1 88 ? -13.045 3.992 26.814 1.00 50.41 88 GLU A CA 1
ATOM 682 C C . GLU A 1 88 ? -14.240 4.967 26.716 1.00 50.41 88 GLU A C 1
ATOM 684 O O . GLU A 1 88 ? -15.180 4.737 25.954 1.00 50.41 88 GLU A O 1
ATOM 689 N N . GLU A 1 89 ? -14.201 6.104 27.411 1.00 53.09 89 GLU A N 1
ATOM 690 C CA . GLU A 1 89 ? -15.275 7.103 27.430 1.00 53.09 89 GLU A CA 1
ATOM 691 C C . GLU A 1 89 ? -15.495 7.842 26.092 1.00 53.09 89 GLU A C 1
ATOM 693 O O . GLU A 1 89 ? -16.627 8.213 25.780 1.00 53.09 89 GLU A O 1
ATOM 698 N N . LYS A 1 90 ? -14.466 8.032 25.248 1.00 50.50 90 LYS A N 1
ATOM 699 C CA . LYS A 1 90 ? -14.602 8.812 23.988 1.00 50.50 90 LYS A CA 1
ATOM 700 C C . LYS A 1 90 ? -15.188 8.022 22.817 1.00 50.50 90 LYS A C 1
ATOM 702 O O . LYS A 1 90 ? -15.702 8.600 21.859 1.00 50.50 90 LYS A O 1
ATOM 707 N N . LEU A 1 91 ? -15.153 6.699 22.910 1.00 50.59 91 LEU A N 1
ATOM 708 C CA . LEU A 1 91 ? -15.615 5.762 21.888 1.00 50.59 91 LEU A CA 1
ATOM 709 C C . LEU A 1 91 ? -17.132 5.840 21.656 1.00 50.59 91 LEU A C 1
ATOM 711 O O . LEU A 1 91 ? -17.595 5.831 20.514 1.00 50.59 91 LEU A O 1
ATOM 715 N N . ARG A 1 92 ? -17.899 6.006 22.741 1.00 52.72 92 ARG A N 1
ATOM 716 C CA . ARG A 1 92 ? -19.358 6.204 22.696 1.00 52.72 92 ARG A CA 1
ATOM 717 C C . ARG A 1 92 ? -19.760 7.516 22.014 1.00 52.72 92 ARG A C 1
ATOM 719 O O . ARG A 1 92 ? -20.831 7.573 21.420 1.00 52.72 92 ARG A O 1
ATOM 726 N N . ALA A 1 93 ? -18.904 8.540 22.067 1.00 53.22 93 ALA A N 1
ATOM 727 C CA . ALA A 1 93 ? -19.165 9.848 21.467 1.00 53.22 93 ALA A CA 1
ATOM 728 C C . ALA A 1 93 ? -18.879 9.889 19.954 1.00 53.22 93 ALA A C 1
ATOM 730 O O . ALA A 1 93 ? -19.559 10.607 19.227 1.00 53.22 93 ALA A O 1
ATOM 731 N N . LEU A 1 94 ? -17.899 9.116 19.469 1.00 53.47 94 LEU A N 1
ATOM 732 C CA . LEU A 1 94 ? -17.516 9.096 18.049 1.00 53.47 94 LEU A CA 1
ATOM 733 C C . LEU A 1 94 ? -18.326 8.091 17.211 1.00 53.47 94 LEU A C 1
ATOM 735 O O . LEU A 1 94 ? -18.515 8.319 16.019 1.00 53.47 94 LEU A O 1
ATOM 739 N N . PHE A 1 95 ? -18.835 7.008 17.815 1.00 56.09 95 PHE A N 1
ATOM 740 C CA . PHE A 1 95 ? -19.637 5.984 17.123 1.00 56.09 95 PHE A CA 1
ATOM 741 C C . PHE A 1 95 ? -20.899 5.609 17.913 1.00 56.09 95 PHE A C 1
ATOM 743 O O . PHE A 1 95 ? -20.980 4.514 18.475 1.00 56.09 95 PHE A O 1
ATOM 750 N N . PRO A 1 96 ? -21.926 6.476 17.941 1.00 54.88 96 PRO A N 1
ATOM 751 C CA . PRO A 1 96 ? -23.107 6.274 18.782 1.00 54.88 96 PRO A CA 1
ATOM 752 C C . PRO A 1 96 ? -24.005 5.082 18.388 1.00 54.88 96 PRO A C 1
ATOM 754 O O . PRO A 1 96 ? -24.951 4.790 19.114 1.00 54.88 96 PRO A O 1
ATOM 757 N N . LYS A 1 97 ? -23.765 4.385 17.261 1.00 48.09 97 LYS A N 1
ATOM 758 C CA . LYS A 1 97 ? -24.698 3.362 16.732 1.00 48.09 97 LYS A CA 1
ATOM 759 C C . LYS A 1 97 ? -24.119 1.973 16.409 1.00 48.09 97 LYS A C 1
ATOM 761 O O . LYS A 1 97 ? -24.885 1.121 15.969 1.00 48.09 97 LYS A O 1
ATOM 766 N N . SER A 1 98 ? -22.834 1.692 16.645 1.00 47.09 98 SER A N 1
ATOM 767 C CA . SER A 1 98 ? -22.210 0.459 16.103 1.00 47.09 98 SER A CA 1
ATOM 768 C C . SER A 1 98 ? -21.945 -0.666 17.110 1.00 47.09 98 SER A C 1
ATOM 770 O O . SER A 1 98 ? -21.626 -1.776 16.700 1.00 47.09 98 SER A O 1
ATOM 772 N N . PHE A 1 99 ? -22.111 -0.446 18.416 1.00 45.38 99 PHE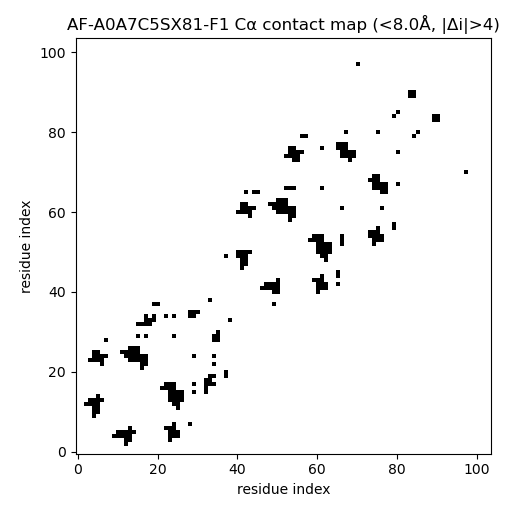 A N 1
ATOM 773 C CA . PHE A 1 99 ? -21.910 -1.502 19.417 1.00 45.38 99 PHE A CA 1
ATOM 774 C C . PHE A 1 99 ? -23.196 -2.310 19.655 1.00 45.38 99 PHE A C 1
ATOM 776 O O . PHE A 1 99 ? -23.806 -2.249 20.722 1.00 45.38 99 PHE A O 1
ATOM 783 N N . LYS A 1 100 ? -23.610 -3.122 18.672 1.00 42.06 100 LYS A N 1
ATOM 784 C CA . LYS A 1 100 ? -24.386 -4.326 19.002 1.00 42.06 100 LYS A CA 1
ATOM 785 C C . LYS A 1 100 ? -23.400 -5.373 19.507 1.00 42.06 100 LYS A C 1
ATOM 787 O O . LYS A 1 100 ? -22.660 -5.980 18.745 1.00 42.06 100 LYS A O 1
ATOM 792 N N . LYS A 1 101 ? -23.386 -5.502 20.830 1.00 42.34 101 LYS A N 1
ATOM 793 C CA . LYS A 1 101 ? -22.732 -6.528 21.642 1.00 42.34 101 LYS A CA 1
ATOM 794 C C . LYS A 1 101 ? -22.849 -7.906 20.963 1.00 42.34 101 LYS A C 1
ATOM 796 O O . LYS A 1 101 ? -23.912 -8.516 21.014 1.00 42.34 101 LYS A O 1
ATOM 801 N N . PHE A 1 102 ? -21.782 -8.400 20.339 1.00 39.19 102 PHE A N 1
ATOM 802 C CA . PHE A 1 102 ? -21.673 -9.825 20.029 1.00 39.19 102 PHE A CA 1
ATOM 803 C C . PHE A 1 102 ? -21.159 -10.523 21.287 1.00 39.19 102 PHE A C 1
ATOM 805 O O . PHE A 1 102 ? -19.962 -10.704 21.477 1.00 39.19 102 PHE A O 1
ATOM 812 N N . SER A 1 103 ? -22.093 -10.841 22.182 1.00 39.12 103 SER A N 1
ATOM 813 C CA . SER A 1 103 ? -21.900 -11.928 23.137 1.00 39.12 103 SER A CA 1
ATOM 814 C C . SER A 1 103 ? -22.104 -13.240 22.389 1.00 39.12 103 SER A C 1
ATOM 816 O O . SER A 1 103 ? -23.172 -13.466 21.818 1.00 39.12 103 SER A O 1
ATOM 818 N N . LYS A 1 104 ? -21.098 -14.104 22.429 1.00 36.50 104 LYS A N 1
ATOM 819 C CA . LYS A 1 104 ? -21.314 -15.535 22.595 1.00 36.50 104 LYS A CA 1
ATOM 820 C C . LYS A 1 104 ? -20.499 -15.974 23.796 1.00 36.50 104 LYS A C 1
ATOM 822 O O . LYS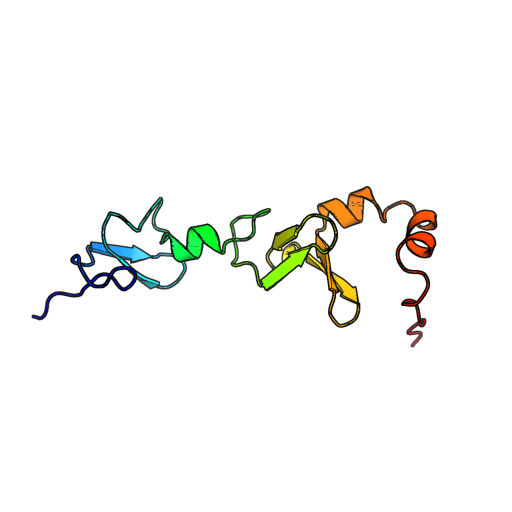 A 1 104 ? -19.365 -15.464 23.919 1.00 36.50 104 LYS A O 1
#

Nearest PDB structures (foldseek):
  5x6t-assembly1_A  TM=7.062E-01  e=1.119E-01  Homo sapiens
  2n94-assembly1_A  TM=8.101E-01  e=7.552E-01  Saccharomyces cerevisiae S288C
  4r7e-assembly1_A-2  TM=6.924E-01  e=5.370E-01  Saccharomyces cerevisiae
  4kc9-assembly1_A  TM=7.478E-01  e=1.833E+00  Homo sapiens
  7od1-assembly1_A  TM=5.889E-01  e=1.962E+00  Homo sapiens

Secondary structure (DSSP, 8-state):
-PPPBPTTTSSSB--EE-TTT--EE-GGGEETTEEHHHHHHB-TTTSSSB--EE-TTT--EE-GGGEEE-SSS-EEEHHHHHHHHSSGGGHHHH-TT-------

Solvent-accessible surface area (backbone atoms only — not comparable to full-atom values): 6356 Å² total; per-residue (Å²): 134,85,83,57,52,6,78,84,74,71,74,45,63,38,78,45,60,17,78,80,81,63,50,41,24,23,79,90,41,48,54,99,55,32,29,56,67,55,68,75,40,30,9,75,83,76,66,80,44,59,40,78,47,46,18,80,83,79,63,52,45,24,20,70,94,48,45,41,76,79,52,102,87,43,34,34,29,56,69,58,42,59,73,55,50,76,49,73,76,49,46,58,75,78,50,80,82,73,83,75,79,82,80,129

Foldseek 3Di:
DDFDAFPPPRPDGFDAAQPAPRGGHDPVQDDPSHGVVLVVQAAPPPSPDGFPDAAPVPGGGHHPVQWDDPAPPHTHGPVVCVVQPVPVVRVCVVPVPGPPDPDD